Protein AF-A0A514TTX6-F1 (afdb_monomer_lite)

Foldseek 3Di:
DVVVVVVVVVVVVVVPPPPDPPVPQQVVLCVVLVHPPVLVPLPPDPPDPSVVSSVQSSCVVQPQADPNAGDLVSVLVVCVVVDDDDSVVVSVVSVVVRVVRVPDDD

Secondary structure (DSSP, 8-state):
-HHHHHHHHHHHHGGGGG--TTHHHHHHHHHHHT--GGGG-TTS-TT-HHHHHHHHHHHHHTTSEETTEE-HHHHHHHHTTT--S-HHHHHHHHHHHHHHHHHS--

pLDDT: mean 77.88, std 16.78, range [45.0, 96.56]

Structu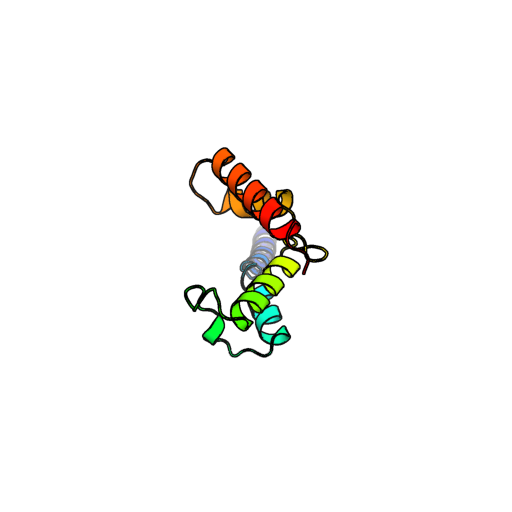re (mmCIF, N/CA/C/O backbone):
data_AF-A0A514TTX6-F1
#
_entry.id   AF-A0A514TTX6-F1
#
loop_
_atom_site.group_PDB
_atom_site.id
_atom_site.type_symbol
_atom_site.label_atom_id
_atom_site.label_alt_id
_atom_site.label_comp_id
_atom_site.label_asym_id
_atom_site.label_entity_id
_atom_site.label_seq_id
_atom_site.pdbx_PDB_ins_code
_atom_site.Cartn_x
_atom_site.Cartn_y
_atom_site.Cartn_z
_atom_site.occupancy
_atom_site.B_iso_or_equiv
_atom_site.auth_seq_id
_atom_site.auth_comp_id
_atom_site.auth_asym_id
_atom_site.auth_atom_id
_atom_site.pdbx_PDB_model_num
ATOM 1 N N . MET A 1 1 ? 27.658 32.366 28.674 1.00 49.88 1 MET A N 1
ATOM 2 C CA . MET A 1 1 ? 26.313 32.370 28.047 1.00 49.88 1 MET A CA 1
ATOM 3 C C . MET A 1 1 ? 26.338 32.536 26.522 1.00 49.88 1 MET A C 1
ATOM 5 O O . MET A 1 1 ? 25.547 31.878 25.870 1.00 49.88 1 MET A O 1
ATOM 9 N N . LYS A 1 2 ? 27.258 33.316 25.924 1.00 47.16 2 LYS A N 1
ATOM 10 C CA . LYS A 1 2 ? 27.349 33.487 24.452 1.00 47.16 2 LYS A CA 1
ATOM 11 C C . LYS A 1 2 ? 27.734 32.216 23.664 1.00 47.16 2 LYS A C 1
ATOM 13 O O . LYS A 1 2 ? 27.241 32.020 22.564 1.00 47.16 2 LYS A O 1
ATOM 18 N N . PHE A 1 3 ? 28.542 31.323 24.244 1.00 52.91 3 PHE A N 1
ATOM 19 C CA . PHE A 1 3 ? 28.968 30.076 23.586 1.00 52.91 3 PHE A CA 1
ATOM 20 C C . PHE A 1 3 ? 27.873 28.999 23.493 1.00 52.91 3 PHE A C 1
ATOM 22 O O . PHE A 1 3 ? 27.879 28.217 22.552 1.00 52.91 3 PHE A O 1
ATOM 29 N N . PHE A 1 4 ? 26.899 28.995 24.410 1.00 54.66 4 PHE A N 1
ATOM 30 C CA . PHE A 1 4 ? 25.786 28.032 24.392 1.00 54.66 4 PHE A CA 1
ATOM 31 C C . PHE A 1 4 ? 24.752 28.325 23.295 1.00 54.66 4 PHE A C 1
ATOM 33 O O . PHE A 1 4 ? 24.071 27.419 22.830 1.00 54.66 4 PHE A O 1
ATOM 40 N N . VAL A 1 5 ? 24.644 29.583 22.857 1.00 59.50 5 VAL A N 1
ATOM 41 C CA . VAL A 1 5 ? 23.722 29.980 21.780 1.00 59.50 5 VAL A CA 1
ATOM 42 C C . VAL A 1 5 ? 24.235 29.498 20.418 1.00 59.50 5 VAL A C 1
ATOM 44 O O . VAL A 1 5 ? 23.446 29.085 19.575 1.00 59.50 5 VAL A O 1
ATOM 47 N N . LEU A 1 6 ? 25.559 29.483 20.230 1.00 54.28 6 LEU A N 1
ATOM 48 C CA . LEU A 1 6 ? 26.199 29.056 18.982 1.00 54.28 6 LEU A CA 1
ATOM 49 C C . LEU A 1 6 ? 26.183 27.534 18.793 1.00 54.28 6 LEU A C 1
ATOM 51 O O . LEU A 1 6 ? 26.066 27.061 17.667 1.00 54.28 6 LEU A O 1
ATOM 55 N N . THR A 1 7 ? 26.262 26.749 19.871 1.00 57.59 7 THR A N 1
ATOM 56 C CA . THR A 1 7 ? 26.176 25.283 19.768 1.00 57.59 7 THR A CA 1
ATOM 57 C C . THR A 1 7 ? 24.747 24.809 19.501 1.00 57.59 7 THR A C 1
ATOM 59 O O . THR A 1 7 ? 24.554 23.862 18.740 1.00 57.59 7 THR A O 1
ATOM 62 N N . LEU A 1 8 ? 23.734 25.504 20.037 1.00 54.88 8 LEU A N 1
ATOM 63 C CA . LEU A 1 8 ? 22.329 25.203 19.748 1.00 54.88 8 LEU A CA 1
ATOM 64 C C . LEU A 1 8 ? 21.967 25.475 18.279 1.00 54.88 8 LEU A C 1
ATOM 66 O O . LEU A 1 8 ? 21.215 24.705 17.687 1.00 54.88 8 LEU A O 1
ATOM 70 N N . SER A 1 9 ? 22.516 26.531 17.665 1.00 56.59 9 SER A N 1
ATOM 71 C CA . SER A 1 9 ? 22.204 26.875 16.269 1.00 56.59 9 SER A CA 1
ATOM 72 C C . SER A 1 9 ? 22.759 25.878 15.248 1.00 56.59 9 SER A C 1
ATOM 74 O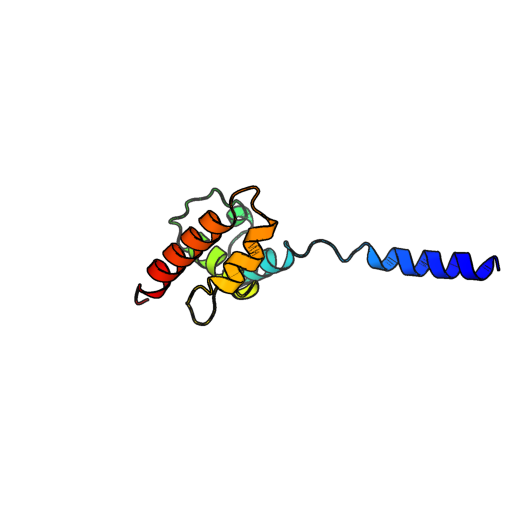 O . SER A 1 9 ? 22.171 25.712 14.184 1.00 56.59 9 SER A O 1
ATOM 76 N N . VAL A 1 10 ? 23.861 25.189 15.567 1.00 57.62 10 VAL A N 1
ATOM 77 C CA . VAL A 1 10 ? 24.470 24.190 14.668 1.00 57.62 10 VAL A CA 1
ATOM 78 C C . VAL A 1 10 ? 23.663 22.887 14.658 1.00 57.62 10 VAL A C 1
ATOM 80 O O . VAL A 1 10 ? 23.447 22.314 13.595 1.00 57.62 10 VAL A O 1
ATOM 83 N N . LEU A 1 11 ? 23.115 22.468 15.804 1.00 53.88 11 LEU A N 1
ATOM 84 C CA . LEU A 1 11 ? 22.266 21.269 15.894 1.00 53.88 11 LEU A CA 1
ATOM 85 C C . LEU A 1 11 ? 20.903 21.436 15.202 1.00 53.88 11 LEU A C 1
ATOM 87 O O . LEU A 1 11 ? 20.315 20.459 14.743 1.00 53.88 11 LEU A O 1
ATOM 91 N N . PHE A 1 12 ? 20.399 22.667 15.088 1.00 55.72 12 PHE A N 1
ATOM 92 C CA . PHE A 1 12 ? 19.159 22.942 14.355 1.00 55.72 12 PHE A CA 1
ATOM 93 C C . PHE A 1 12 ? 19.320 22.847 12.831 1.00 55.72 12 PHE A C 1
ATOM 95 O O . PHE A 1 12 ? 18.333 22.614 12.134 1.00 55.72 12 PHE A O 1
ATOM 102 N N . PHE A 1 13 ? 20.540 22.987 12.303 1.00 49.31 13 PHE A N 1
ATOM 103 C CA . PHE A 1 13 ? 20.782 22.975 10.857 1.00 49.31 13 PHE A CA 1
ATOM 104 C C . PHE A 1 13 ? 20.739 21.563 10.249 1.00 49.31 13 PHE A C 1
ATOM 106 O O . PHE A 1 13 ? 20.347 21.407 9.094 1.00 49.31 13 PHE A O 1
ATOM 113 N N . GLU A 1 14 ? 21.052 20.519 11.024 1.00 49.75 14 GLU A N 1
ATOM 114 C CA . GLU A 1 14 ? 21.013 19.130 10.538 1.00 49.75 14 GLU A CA 1
ATOM 115 C C . GLU A 1 14 ? 19.591 18.543 10.459 1.00 49.75 14 GLU A C 1
ATOM 117 O O . GLU A 1 14 ? 19.350 17.599 9.708 1.00 49.75 14 GLU A O 1
ATOM 122 N N . MET A 1 15 ? 18.608 19.121 11.161 1.00 52.53 15 MET A N 1
ATOM 123 C CA . MET A 1 15 ? 17.223 18.623 11.150 1.00 52.53 15 MET A CA 1
ATOM 124 C C . MET A 1 15 ? 16.406 19.034 9.913 1.00 52.53 15 MET A C 1
ATOM 126 O O . MET A 1 15 ? 15.322 18.493 9.692 1.00 52.53 15 MET A O 1
ATOM 130 N N . ILE A 1 16 ? 16.900 19.956 9.080 1.00 55.62 16 ILE A N 1
ATOM 131 C CA . ILE A 1 16 ? 16.112 20.517 7.966 1.00 55.62 16 ILE A CA 1
ATOM 132 C C . ILE A 1 16 ? 16.097 19.585 6.736 1.00 55.62 16 ILE A C 1
ATOM 134 O O . ILE A 1 16 ? 15.163 19.633 5.938 1.00 55.62 16 ILE A O 1
ATOM 138 N N . PHE A 1 17 ? 17.064 18.670 6.588 1.00 45.00 17 PHE A N 1
ATOM 139 C CA . PHE A 1 17 ? 17.210 17.872 5.358 1.00 45.00 17 PHE A CA 1
ATOM 140 C C . PHE A 1 17 ? 16.430 16.539 5.323 1.00 45.00 17 PHE A C 1
ATOM 142 O O . PHE A 1 17 ? 16.520 15.801 4.344 1.00 45.00 17 PHE A O 1
ATOM 149 N N . ALA A 1 18 ? 15.636 16.212 6.349 1.00 46.50 18 ALA A N 1
ATOM 150 C CA . ALA A 1 18 ? 14.923 14.927 6.434 1.00 46.50 18 ALA A CA 1
ATOM 151 C C . ALA A 1 18 ? 13.484 14.934 5.865 1.00 46.50 18 ALA A C 1
ATOM 153 O O . ALA A 1 18 ? 12.782 13.924 5.946 1.00 46.50 18 ALA A O 1
ATOM 154 N N . ALA A 1 19 ? 13.010 16.040 5.283 1.00 48.78 19 ALA A N 1
ATOM 155 C CA . ALA A 1 19 ? 11.600 16.205 4.926 1.00 48.78 19 ALA A CA 1
ATOM 156 C C . ALA A 1 19 ? 11.322 16.102 3.411 1.00 48.78 19 ALA A C 1
ATOM 158 O O . ALA A 1 19 ? 11.042 17.090 2.742 1.00 48.78 19 ALA A O 1
ATOM 159 N N . SER A 1 20 ? 11.322 14.882 2.869 1.00 46.25 20 SER A N 1
ATOM 160 C CA . SER A 1 20 ? 10.396 14.517 1.778 1.00 46.25 20 SER A CA 1
ATOM 161 C C . SER A 1 20 ? 10.099 13.005 1.800 1.00 46.25 20 SER A C 1
ATOM 163 O O . SER A 1 20 ? 10.676 12.231 1.040 1.00 46.25 20 SER A O 1
ATOM 165 N N . PRO A 1 21 ? 9.205 12.539 2.693 1.00 50.81 21 PRO A N 1
ATOM 166 C CA . PRO A 1 21 ? 8.923 11.110 2.867 1.00 50.81 21 PRO A CA 1
ATOM 167 C C . PRO A 1 21 ? 8.243 10.433 1.658 1.00 50.81 21 PRO A C 1
ATOM 169 O O . PRO A 1 21 ? 8.209 9.206 1.598 1.00 50.81 21 PRO A O 1
ATOM 172 N N . ASP A 1 22 ? 7.728 11.186 0.680 1.00 55.16 22 ASP A N 1
ATOM 173 C CA . ASP A 1 22 ? 6.955 10.620 -0.438 1.00 55.16 22 ASP A CA 1
ATOM 174 C C . ASP A 1 22 ? 7.808 10.160 -1.646 1.00 55.16 22 ASP A C 1
ATOM 176 O O . ASP A 1 22 ? 7.346 9.339 -2.440 1.00 55.16 22 ASP A O 1
ATOM 180 N N . THR A 1 23 ? 9.056 10.619 -1.810 1.00 63.31 23 THR A N 1
ATOM 181 C CA . THR A 1 23 ? 9.857 10.321 -3.023 1.00 63.31 23 THR A CA 1
ATOM 182 C C . THR A 1 23 ? 10.602 8.986 -2.962 1.00 63.31 23 THR A C 1
ATOM 184 O O . THR A 1 23 ? 10.799 8.340 -3.992 1.00 63.31 23 THR A O 1
ATOM 187 N N . LYS A 1 24 ? 10.959 8.510 -1.762 1.00 78.75 24 LYS A N 1
ATOM 188 C CA . LYS A 1 24 ? 11.775 7.295 -1.589 1.00 78.75 24 LYS A CA 1
ATOM 189 C C . LYS A 1 24 ? 11.096 6.035 -2.140 1.00 78.75 24 LYS A C 1
ATOM 191 O O . LYS A 1 24 ? 11.719 5.256 -2.858 1.00 78.75 24 LYS A O 1
ATOM 196 N N . PHE A 1 25 ? 9.808 5.842 -1.854 1.00 85.62 25 PHE A N 1
ATOM 197 C CA . PHE A 1 25 ? 9.076 4.661 -2.331 1.00 85.62 25 PHE A CA 1
ATOM 198 C C . PHE A 1 25 ? 8.859 4.667 -3.845 1.00 85.62 25 PHE A C 1
ATOM 200 O O . PHE A 1 25 ? 8.835 3.602 -4.458 1.00 85.62 25 PHE A O 1
ATOM 207 N N . ILE A 1 26 ? 8.730 5.852 -4.447 1.00 84.00 26 ILE A N 1
ATOM 208 C CA . ILE A 1 26 ? 8.582 6.012 -5.896 1.00 84.00 26 ILE A CA 1
ATOM 209 C C . ILE A 1 26 ? 9.825 5.472 -6.602 1.00 84.00 26 ILE A C 1
ATOM 211 O O . ILE A 1 26 ? 9.704 4.625 -7.486 1.00 84.00 26 ILE A O 1
ATOM 215 N N . ASP A 1 27 ? 11.012 5.902 -6.181 1.00 84.62 27 ASP A N 1
ATOM 216 C CA . ASP A 1 27 ? 12.264 5.494 -6.822 1.00 84.62 27 ASP A CA 1
ATOM 217 C C . ASP A 1 27 ? 12.572 4.010 -6.620 1.00 84.62 27 ASP A C 1
ATOM 219 O O . ASP A 1 27 ? 13.024 3.336 -7.547 1.00 84.62 27 ASP A O 1
ATOM 223 N N . GLU A 1 28 ? 12.281 3.471 -5.435 1.00 88.00 28 GLU A N 1
ATOM 224 C CA . GLU A 1 28 ? 12.412 2.035 -5.182 1.00 88.00 28 GLU A CA 1
ATOM 225 C C . GLU A 1 28 ? 11.475 1.210 -6.081 1.00 88.00 28 GLU A C 1
ATOM 227 O O . GLU A 1 28 ? 11.896 0.199 -6.642 1.00 88.00 28 GLU A O 1
ATOM 232 N N . CYS A 1 29 ? 10.229 1.651 -6.267 1.00 88.12 29 CYS A N 1
ATOM 233 C CA . CYS A 1 29 ? 9.259 0.946 -7.104 1.00 88.12 29 CYS A CA 1
ATOM 234 C C . CYS A 1 29 ? 9.538 1.058 -8.606 1.00 88.12 29 CYS A C 1
ATOM 236 O O . CYS A 1 29 ? 9.271 0.110 -9.344 1.00 88.12 29 CYS A O 1
ATOM 238 N N . LEU A 1 30 ? 10.089 2.180 -9.076 1.00 85.06 30 LEU A N 1
ATOM 239 C CA . LEU A 1 30 ? 10.527 2.312 -10.471 1.00 85.06 30 LEU A CA 1
ATOM 240 C C . LEU A 1 30 ? 11.678 1.347 -10.783 1.00 85.06 30 LEU A C 1
ATOM 242 O O . LEU A 1 30 ? 11.669 0.699 -11.831 1.00 85.06 30 LEU A O 1
ATOM 246 N N . LYS A 1 31 ? 12.624 1.196 -9.843 1.00 85.25 31 LYS A N 1
ATOM 247 C CA . LYS A 1 31 ? 13.729 0.231 -9.953 1.00 85.25 31 LYS A CA 1
ATOM 248 C C . LYS A 1 31 ? 13.235 -1.216 -9.969 1.00 85.25 31 LYS A C 1
ATOM 250 O O . LYS A 1 31 ? 13.688 -1.987 -10.807 1.00 85.25 31 LYS A O 1
ATOM 255 N N . GLU A 1 32 ? 12.301 -1.580 -9.086 1.00 83.19 32 GLU A N 1
ATOM 256 C CA . GLU A 1 32 ? 11.783 -2.957 -8.980 1.00 83.19 32 GLU A CA 1
ATOM 257 C C . GLU A 1 32 ? 11.095 -3.432 -10.269 1.00 83.19 32 GLU A C 1
ATOM 259 O O . GLU A 1 32 ? 11.207 -4.596 -10.644 1.00 83.19 32 GLU A O 1
ATOM 264 N N . ILE A 1 33 ? 10.400 -2.534 -10.969 1.00 77.50 33 ILE A N 1
ATOM 265 C CA . ILE A 1 33 ? 9.572 -2.897 -12.129 1.00 77.50 33 ILE A CA 1
ATOM 266 C C . ILE A 1 33 ? 10.319 -2.644 -13.452 1.00 77.50 33 ILE A C 1
ATOM 268 O O . ILE A 1 33 ? 9.814 -2.972 -14.524 1.00 77.50 33 ILE A O 1
ATOM 272 N N . ASN A 1 34 ? 11.548 -2.115 -13.384 1.00 76.88 34 ASN A N 1
ATOM 273 C CA . ASN A 1 34 ? 12.407 -1.816 -14.532 1.00 76.88 34 ASN A CA 1
ATOM 274 C C . ASN A 1 34 ? 11.693 -0.940 -15.579 1.00 76.88 34 ASN A C 1
ATOM 276 O O . ASN A 1 34 ? 11.621 -1.253 -16.769 1.00 76.88 34 ASN A O 1
ATOM 280 N N . ILE A 1 35 ? 11.080 0.141 -15.094 1.00 67.81 35 ILE A N 1
ATOM 281 C CA . ILE A 1 35 ? 10.312 1.076 -15.912 1.00 67.81 35 ILE A CA 1
ATOM 282 C C . ILE A 1 35 ? 11.044 2.424 -15.952 1.00 67.81 35 ILE A C 1
ATOM 284 O O . ILE A 1 35 ? 11.502 2.887 -14.902 1.00 67.81 35 ILE A O 1
ATOM 288 N N . PRO A 1 36 ? 11.130 3.079 -17.126 1.00 65.88 36 PRO A N 1
ATOM 289 C CA . PRO A 1 36 ? 11.598 4.454 -17.205 1.00 65.88 36 PRO A CA 1
ATOM 290 C C . PRO A 1 36 ? 10.756 5.409 -16.335 1.00 65.88 36 PRO A C 1
ATOM 292 O O . PRO A 1 36 ? 9.627 5.142 -15.922 1.00 65.88 36 PRO A O 1
ATOM 295 N N . SER A 1 37 ? 11.341 6.549 -15.981 1.00 64.75 37 SER A N 1
ATOM 296 C CA . SER A 1 37 ? 10.731 7.533 -15.077 1.00 64.75 37 SER A CA 1
ATOM 297 C C . SER A 1 37 ? 9.490 8.235 -15.656 1.00 64.75 37 SER A C 1
ATOM 299 O O . SER A 1 37 ? 8.823 8.976 -14.936 1.00 64.75 37 SER A O 1
ATOM 301 N N . ASP A 1 38 ? 9.146 7.982 -16.919 1.00 61.72 38 ASP A N 1
ATOM 302 C CA . ASP A 1 38 ? 7.966 8.487 -17.632 1.00 61.72 38 ASP A CA 1
ATOM 303 C C . ASP A 1 38 ? 6.636 7.977 -17.041 1.00 61.72 38 ASP A C 1
ATOM 305 O O . ASP A 1 38 ? 5.598 8.633 -17.149 1.00 61.72 38 ASP A O 1
ATOM 309 N N . VAL A 1 39 ? 6.671 6.866 -16.304 1.00 59.91 39 VAL A N 1
ATOM 310 C CA . VAL A 1 39 ? 5.520 6.291 -15.581 1.00 59.91 39 VAL A CA 1
ATOM 311 C C . VAL A 1 39 ? 5.181 7.049 -14.291 1.00 59.91 39 VAL A C 1
ATOM 313 O O . VAL A 1 39 ? 4.108 6.835 -13.722 1.00 59.91 39 VAL A O 1
ATOM 316 N N . ARG A 1 40 ? 6.015 8.018 -13.875 1.00 62.78 40 ARG A N 1
ATOM 317 C CA . ARG A 1 40 ? 5.744 8.913 -12.730 1.00 62.78 40 ARG A CA 1
ATOM 318 C C . ARG A 1 40 ? 4.475 9.750 -12.888 1.00 62.78 40 ARG A C 1
ATOM 320 O O . ARG A 1 40 ? 3.999 10.285 -11.891 1.00 62.78 40 ARG A O 1
ATOM 327 N N . ASN A 1 41 ? 3.928 9.881 -14.096 1.00 63.62 41 ASN A N 1
ATOM 328 C CA . ASN A 1 41 ? 2.727 10.671 -14.323 1.00 63.62 41 ASN A CA 1
ATOM 329 C C . ASN A 1 41 ? 1.453 9.853 -13.978 1.00 63.62 41 ASN A C 1
ATOM 331 O O . ASN A 1 41 ? 1.101 8.923 -14.708 1.00 63.62 41 ASN A O 1
ATOM 335 N N . PRO A 1 42 ? 0.728 10.170 -12.882 1.00 54.47 42 PRO A N 1
ATOM 336 C CA . PRO A 1 42 ? -0.391 9.359 -12.379 1.00 54.47 42 PRO A CA 1
ATOM 337 C C . PRO A 1 42 ? -1.635 9.364 -13.286 1.00 54.47 42 PRO A C 1
ATOM 339 O O . PRO A 1 42 ? -2.570 8.597 -13.039 1.00 54.47 42 PRO A O 1
ATOM 342 N N . VAL A 1 43 ? -1.642 10.215 -14.319 1.00 52.69 43 VAL A N 1
ATOM 343 C CA . VAL A 1 43 ? -2.722 10.385 -15.309 1.00 52.69 43 VAL A CA 1
ATOM 344 C C . VAL A 1 43 ? -2.640 9.345 -16.440 1.00 52.69 43 VAL A C 1
ATOM 346 O O . VAL A 1 43 ? -3.576 9.185 -17.221 1.00 52.69 43 VAL A O 1
ATOM 349 N N . VAL A 1 44 ? -1.543 8.592 -16.528 1.00 57.00 44 VAL A N 1
ATOM 350 C CA . VAL A 1 44 ? -1.313 7.635 -17.613 1.00 57.00 44 VAL A CA 1
ATOM 351 C C . VAL A 1 44 ? -2.142 6.369 -17.385 1.00 57.00 44 VAL A C 1
ATOM 353 O O . VAL A 1 44 ? -2.014 5.708 -16.356 1.00 57.00 44 VAL A O 1
ATOM 356 N N . ASN A 1 45 ? -3.017 6.078 -18.354 1.00 69.19 45 ASN A N 1
ATOM 357 C CA . ASN A 1 45 ? -3.786 4.846 -18.562 1.00 69.19 45 ASN A CA 1
ATOM 358 C C . ASN A 1 45 ? -3.847 3.896 -17.347 1.00 69.19 45 ASN A C 1
ATOM 360 O O . ASN A 1 45 ? -3.023 2.996 -17.190 1.00 69.19 45 ASN A O 1
ATOM 364 N N . VAL A 1 46 ? -4.883 4.039 -16.515 1.00 71.31 46 VAL A N 1
ATOM 365 C CA . VAL A 1 46 ? -5.104 3.193 -15.323 1.00 71.31 46 VAL A CA 1
ATOM 366 C C . VAL A 1 46 ? -5.227 1.695 -15.629 1.00 71.31 46 VAL A C 1
ATOM 368 O O . VAL A 1 46 ? -5.154 0.872 -14.712 1.00 71.31 46 VAL A O 1
ATOM 371 N N . ASN A 1 47 ? -5.421 1.329 -16.899 1.00 79.31 47 ASN A N 1
ATOM 372 C CA . ASN A 1 47 ? -5.505 -0.056 -17.331 1.00 79.31 47 ASN A CA 1
ATOM 373 C C . ASN A 1 47 ? -4.151 -0.671 -17.694 1.00 79.31 47 ASN A C 1
ATOM 375 O O . ASN A 1 47 ? 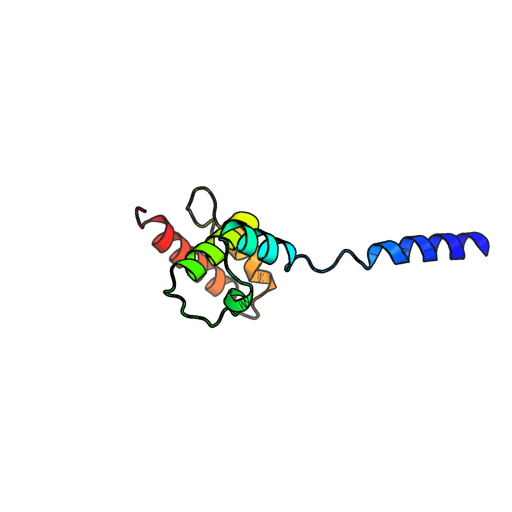-4.086 -1.903 -17.754 1.00 79.31 47 ASN A O 1
ATOM 379 N N . ASP A 1 48 ? -3.099 0.136 -17.850 1.00 82.31 48 ASP A N 1
ATOM 380 C CA . ASP A 1 48 ? -1.751 -0.330 -18.158 1.00 82.31 48 ASP A CA 1
ATOM 381 C C . ASP A 1 48 ? -1.237 -1.289 -17.054 1.00 82.31 48 ASP A C 1
ATOM 383 O O . ASP A 1 48 ? -1.241 -0.938 -15.864 1.00 82.31 48 ASP A O 1
ATOM 387 N N . PRO A 1 49 ? -0.810 -2.518 -17.407 1.00 84.38 49 PRO A N 1
ATOM 388 C CA . PRO A 1 49 ? -0.255 -3.479 -16.455 1.00 84.38 49 PRO A CA 1
ATOM 389 C C . PRO A 1 49 ? 0.938 -2.942 -15.653 1.00 84.38 49 PRO A C 1
ATOM 391 O O . PRO A 1 49 ? 1.020 -3.190 -14.449 1.00 84.38 49 PRO A O 1
ATOM 394 N N . LYS A 1 50 ? 1.830 -2.165 -16.276 1.00 82.19 50 LYS A N 1
ATOM 395 C CA . LYS A 1 50 ? 2.990 -1.541 -15.628 1.00 82.19 50 LYS A CA 1
ATOM 396 C C . LYS A 1 50 ? 2.555 -0.525 -14.578 1.00 82.19 50 LYS A C 1
ATOM 398 O O . LYS A 1 50 ? 3.054 -0.560 -13.455 1.00 82.19 50 LYS A O 1
ATOM 403 N N . GLN A 1 51 ? 1.558 0.305 -14.892 1.00 82.69 51 GLN A N 1
ATOM 404 C CA . GLN A 1 51 ? 0.974 1.255 -13.935 1.00 82.69 51 GLN A CA 1
ATOM 405 C C . GLN A 1 51 ? 0.292 0.545 -12.758 1.00 82.69 51 GLN A C 1
ATOM 407 O O . GLN A 1 51 ? 0.417 0.968 -11.605 1.00 82.69 51 GLN A O 1
ATOM 412 N N . LYS A 1 52 ? -0.401 -0.571 -13.015 1.00 85.50 52 LYS A N 1
ATOM 413 C CA . LYS A 1 52 ? -1.000 -1.405 -11.959 1.00 85.50 52 LYS A CA 1
ATOM 414 C C . LYS A 1 52 ? 0.063 -2.013 -11.044 1.00 85.50 52 LYS A C 1
ATOM 416 O O . LYS A 1 52 ? -0.099 -1.963 -9.823 1.00 85.50 52 LYS A O 1
ATOM 421 N N . CYS A 1 53 ? 1.149 -2.542 -11.608 1.00 87.56 53 CYS A N 1
ATOM 422 C CA . CYS A 1 53 ? 2.279 -3.067 -10.840 1.00 87.56 53 CYS A CA 1
ATOM 423 C C . CYS A 1 53 ? 2.956 -1.967 -10.018 1.00 87.56 53 CYS A C 1
ATOM 425 O O . CYS A 1 53 ? 3.226 -2.170 -8.835 1.00 87.56 53 CYS A O 1
ATOM 427 N N . PHE A 1 54 ? 3.150 -0.785 -10.603 1.00 87.25 54 PHE A N 1
ATOM 428 C CA . PHE A 1 54 ? 3.754 0.360 -9.927 1.00 87.25 54 PHE A CA 1
ATOM 429 C C . PHE A 1 54 ? 2.929 0.824 -8.727 1.00 87.25 54 PHE A C 1
ATOM 431 O O . PHE A 1 54 ? 3.445 0.897 -7.609 1.00 87.25 54 PHE A O 1
ATOM 438 N N . LYS A 1 55 ? 1.617 1.011 -8.907 1.00 86.31 55 LYS A N 1
ATOM 439 C CA . LYS A 1 55 ? 0.702 1.333 -7.799 1.00 86.31 55 LYS A CA 1
ATOM 440 C C . LYS A 1 55 ? 0.690 0.238 -6.734 1.00 86.31 55 LYS A C 1
ATOM 442 O O . LYS A 1 55 ? 0.709 0.552 -5.548 1.00 86.31 55 LYS A O 1
ATOM 447 N N . ALA A 1 56 ? 0.702 -1.034 -7.132 1.00 90.19 56 ALA A N 1
ATOM 448 C CA . ALA A 1 56 ? 0.765 -2.144 -6.185 1.00 90.19 56 ALA A CA 1
ATOM 449 C C . ALA A 1 56 ? 2.078 -2.154 -5.382 1.00 90.19 56 ALA A C 1
ATOM 451 O O . ALA A 1 56 ? 2.040 -2.428 -4.184 1.00 90.19 56 ALA A O 1
ATOM 452 N N . CYS A 1 57 ? 3.216 -1.832 -6.004 1.00 91.50 57 CYS A N 1
ATOM 453 C CA . CYS A 1 57 ? 4.492 -1.695 -5.302 1.00 91.50 57 CYS A CA 1
ATOM 454 C C . CYS A 1 57 ? 4.433 -0.576 -4.256 1.00 91.50 57 CYS A C 1
ATOM 456 O O . CYS A 1 57 ? 4.749 -0.816 -3.088 1.00 91.50 57 CYS A O 1
ATOM 458 N N . ILE A 1 58 ? 3.933 0.607 -4.634 1.00 89.94 58 ILE A N 1
ATOM 459 C CA . ILE A 1 58 ? 3.769 1.724 -3.694 1.00 89.94 58 ILE A CA 1
ATOM 460 C C . ILE A 1 58 ? 2.873 1.296 -2.532 1.00 89.94 58 ILE A C 1
ATOM 462 O O . ILE A 1 58 ? 3.267 1.442 -1.379 1.00 89.94 58 ILE A O 1
ATOM 466 N N . MET A 1 59 ? 1.708 0.703 -2.823 1.00 92.06 59 MET A N 1
ATOM 467 C CA . MET A 1 59 ? 0.757 0.237 -1.807 1.00 92.06 59 MET A CA 1
ATOM 468 C C . MET A 1 59 ? 1.368 -0.791 -0.842 1.00 92.06 59 MET A C 1
ATOM 470 O O . MET A 1 59 ? 1.060 -0.766 0.350 1.00 92.06 59 MET A O 1
ATOM 474 N N . LYS A 1 60 ? 2.253 -1.679 -1.318 1.00 93.38 60 LYS A N 1
ATOM 475 C CA . LYS A 1 60 ? 2.991 -2.606 -0.442 1.00 93.38 60 LYS A CA 1
ATOM 476 C C . LYS A 1 60 ? 3.939 -1.855 0.490 1.00 93.38 60 LYS A C 1
ATOM 478 O O . LYS A 1 60 ? 3.931 -2.116 1.689 1.00 93.38 60 LYS A O 1
ATOM 483 N N . LYS A 1 61 ? 4.730 -0.918 -0.041 1.00 91.50 61 LYS A N 1
ATOM 484 C CA . LYS A 1 61 ? 5.737 -0.178 0.740 1.00 91.50 61 LYS A CA 1
ATOM 485 C C . LYS A 1 61 ? 5.121 0.740 1.794 1.00 91.50 61 LYS A C 1
ATOM 487 O O . LYS A 1 61 ? 5.631 0.800 2.906 1.00 91.50 61 LYS A O 1
ATOM 492 N N . ILE A 1 62 ? 3.991 1.380 1.489 1.00 90.00 62 ILE A N 1
ATOM 493 C CA . ILE A 1 62 ? 3.237 2.186 2.468 1.00 90.00 62 ILE A CA 1
ATOM 494 C C . ILE A 1 62 ? 2.382 1.331 3.422 1.00 90.00 62 ILE A C 1
ATOM 496 O O . ILE A 1 62 ? 1.715 1.866 4.302 1.00 90.00 62 ILE A O 1
ATOM 500 N N . GLY A 1 63 ? 2.355 0.007 3.234 1.00 91.19 63 GLY A N 1
ATOM 501 C CA . GLY A 1 63 ? 1.652 -0.930 4.109 1.00 91.19 63 GLY A CA 1
ATOM 502 C C . GLY A 1 63 ? 0.138 -1.027 3.899 1.00 91.19 63 GLY A C 1
ATOM 503 O O . GLY A 1 63 ? -0.529 -1.708 4.677 1.00 91.19 63 GLY A O 1
ATOM 504 N N . THR A 1 64 ? -0.428 -0.404 2.862 1.00 94.12 64 THR A N 1
ATOM 505 C CA . THR A 1 64 ? -1.866 -0.515 2.549 1.00 94.12 64 THR A CA 1
ATOM 506 C C . THR A 1 64 ? -2.217 -1.796 1.801 1.00 94.12 64 THR A C 1
ATOM 508 O O . THR A 1 64 ? -3.379 -2.194 1.804 1.00 94.12 64 THR A O 1
ATOM 511 N N . LEU A 1 65 ? -1.236 -2.472 1.192 1.00 94.31 65 LEU A N 1
ATOM 512 C CA . LEU A 1 65 ? -1.387 -3.774 0.539 1.00 94.31 65 LEU A CA 1
ATOM 513 C C . LEU A 1 65 ? -0.501 -4.820 1.231 1.00 94.31 65 LEU A C 1
ATOM 515 O O . LEU A 1 65 ? 0.712 -4.844 1.032 1.00 94.31 65 LEU A O 1
ATOM 519 N N . LYS A 1 66 ? -1.109 -5.725 2.004 1.00 92.31 66 LYS A N 1
ATOM 520 C CA . LYS A 1 66 ? -0.433 -6.807 2.743 1.00 92.31 66 LYS A CA 1
ATOM 521 C C . LYS A 1 66 ? -0.945 -8.158 2.255 1.00 92.31 66 LYS A C 1
ATOM 523 O O . LYS A 1 66 ? -2.150 -8.362 2.154 1.00 92.31 66 LYS A O 1
ATOM 528 N N . ASN A 1 67 ? -0.046 -9.087 1.929 1.00 89.62 67 ASN A N 1
ATOM 529 C CA . ASN A 1 67 ? -0.407 -10.429 1.437 1.00 89.62 67 ASN A CA 1
ATOM 530 C C . ASN A 1 67 ? -1.396 -10.401 0.255 1.00 89.62 67 ASN A C 1
ATOM 532 O O . ASN A 1 67 ? -2.336 -11.189 0.182 1.00 89.62 67 ASN A O 1
ATOM 536 N N . GLY A 1 68 ? -1.222 -9.430 -0.649 1.00 89.81 68 GLY A N 1
ATOM 537 C CA . GLY A 1 68 ? -2.102 -9.240 -1.804 1.00 89.81 68 GLY A CA 1
ATOM 538 C C . GLY A 1 68 ? -3.491 -8.679 -1.479 1.00 89.81 68 GLY A C 1
ATOM 539 O O . GLY A 1 68 ? -4.299 -8.559 -2.397 1.00 89.81 68 GLY A O 1
ATOM 540 N N . LYS A 1 69 ? -3.758 -8.305 -0.222 1.00 93.69 69 LYS A N 1
ATOM 541 C CA . LYS A 1 69 ? -5.028 -7.740 0.243 1.00 93.69 69 LYS A CA 1
ATOM 542 C C . LYS A 1 69 ? -4.868 -6.306 0.730 1.00 93.69 69 LYS A C 1
ATOM 544 O O . LYS A 1 69 ? -3.878 -5.960 1.372 1.00 93.69 69 LYS A O 1
ATOM 549 N N . ILE A 1 70 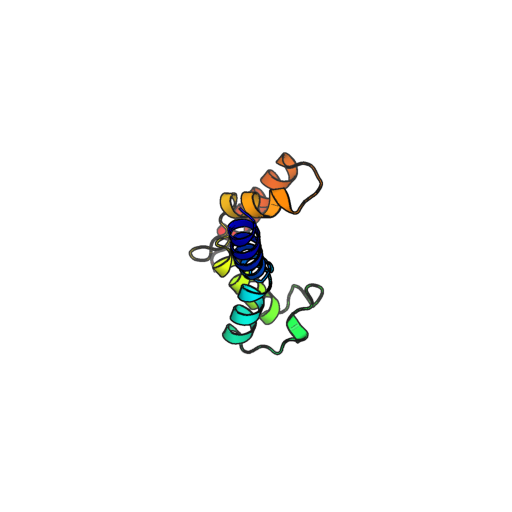? -5.858 -5.479 0.427 1.00 94.75 70 ILE A N 1
ATOM 550 C CA . ILE A 1 70 ? -5.927 -4.101 0.905 1.00 94.75 70 ILE A CA 1
ATOM 551 C C . ILE A 1 70 ? -6.311 -4.112 2.386 1.00 94.75 70 ILE A C 1
ATOM 553 O O . ILE A 1 70 ? -7.290 -4.760 2.762 1.00 94.75 70 ILE A O 1
ATOM 557 N N . ASP A 1 71 ? -5.552 -3.378 3.195 1.00 96.19 71 ASP A N 1
ATOM 558 C CA . ASP A 1 71 ? -5.834 -3.071 4.595 1.00 96.19 71 ASP A CA 1
ATOM 559 C C . ASP A 1 71 ? -6.623 -1.747 4.661 1.00 96.19 71 ASP A C 1
ATOM 561 O O . ASP A 1 71 ? -6.035 -0.666 4.508 1.00 96.19 71 ASP A O 1
ATOM 565 N N . PRO A 1 72 ? -7.958 -1.794 4.830 1.00 94.69 72 PRO A N 1
ATOM 566 C CA . PRO A 1 72 ? -8.788 -0.593 4.797 1.00 94.69 72 PRO A CA 1
ATOM 567 C C . PRO A 1 72 ? -8.499 0.355 5.963 1.00 94.69 72 PRO A C 1
ATOM 569 O O . PRO A 1 72 ? -8.592 1.569 5.791 1.00 94.69 72 PRO A O 1
ATOM 572 N N . THR A 1 73 ? -8.101 -0.173 7.123 1.00 95.25 73 THR A N 1
ATOM 573 C CA . THR A 1 73 ? -7.784 0.630 8.309 1.00 95.25 73 THR A CA 1
ATOM 574 C C . THR A 1 73 ? -6.540 1.466 8.052 1.00 95.25 73 THR A C 1
ATOM 576 O O . THR A 1 73 ? -6.585 2.690 8.167 1.00 95.25 73 THR A O 1
ATOM 579 N N . THR A 1 74 ? -5.456 0.824 7.608 1.00 94.00 74 THR A N 1
ATOM 580 C CA . THR A 1 74 ? -4.204 1.525 7.281 1.00 94.00 74 THR A CA 1
ATOM 581 C C . THR A 1 74 ? -4.411 2.520 6.133 1.00 94.00 74 THR A C 1
ATOM 583 O O . THR A 1 74 ? -3.893 3.635 6.161 1.00 94.00 74 THR A O 1
ATOM 586 N N . THR A 1 75 ? -5.223 2.153 5.137 1.00 93.69 75 THR A N 1
ATOM 587 C CA . THR A 1 75 ? -5.557 3.039 4.009 1.00 93.69 75 THR A CA 1
ATOM 588 C C . THR A 1 75 ? -6.299 4.295 4.471 1.00 93.69 75 THR A C 1
ATOM 590 O O . THR A 1 75 ? -5.953 5.398 4.047 1.00 93.69 75 THR A O 1
ATOM 593 N N . PHE A 1 76 ? -7.286 4.154 5.360 1.00 94.88 76 PHE A N 1
ATOM 594 C CA . PHE A 1 76 ? -8.027 5.289 5.910 1.00 94.88 76 PHE A CA 1
ATOM 595 C C . PHE A 1 76 ? -7.132 6.216 6.737 1.00 94.88 76 PHE A C 1
ATOM 597 O O . PHE A 1 76 ? -7.182 7.429 6.546 1.00 94.88 76 PHE A O 1
ATOM 604 N N . GLU A 1 77 ? -6.275 5.660 7.594 1.00 93.50 77 GLU A N 1
ATOM 605 C CA . GLU A 1 77 ? -5.348 6.441 8.422 1.00 93.50 77 GLU A CA 1
ATOM 606 C C . GLU A 1 77 ? -4.388 7.303 7.589 1.00 93.50 77 GLU A C 1
ATOM 608 O O . GLU A 1 77 ? -4.103 8.442 7.958 1.00 93.50 77 GLU A O 1
ATOM 613 N N . ILE A 1 78 ? -3.946 6.804 6.432 1.00 89.62 78 ILE A N 1
ATOM 614 C CA . ILE A 1 78 ? -3.095 7.563 5.505 1.00 89.62 78 ILE A CA 1
ATOM 615 C C . ILE A 1 78 ? -3.908 8.610 4.729 1.00 89.62 78 ILE A C 1
ATOM 617 O O . ILE A 1 78 ? -3.433 9.725 4.505 1.00 89.62 78 ILE A O 1
ATOM 621 N N . MET A 1 79 ? -5.124 8.270 4.293 1.00 89.44 79 MET A N 1
ATOM 622 C CA . MET A 1 79 ? -5.932 9.145 3.435 1.00 89.44 79 MET A CA 1
ATOM 623 C C . MET A 1 79 ? -6.659 10.257 4.193 1.00 89.44 79 MET A C 1
ATOM 625 O O . MET A 1 79 ? -6.865 11.324 3.617 1.00 89.44 79 MET A O 1
ATOM 629 N N . LYS A 1 80 ? -7.024 10.059 5.467 1.00 90.38 80 LYS A N 1
ATOM 630 C CA . LYS A 1 80 ? -7.806 11.041 6.241 1.00 90.38 80 LYS A CA 1
ATOM 631 C C . LYS A 1 80 ? -7.117 12.403 6.377 1.00 90.38 80 LYS A C 1
ATOM 633 O O . LYS A 1 80 ? -7.799 13.412 6.458 1.00 90.38 80 LYS A O 1
ATOM 638 N N . ASN A 1 81 ? -5.783 12.431 6.333 1.00 85.50 81 ASN A N 1
ATOM 639 C CA . ASN A 1 81 ? -4.990 13.662 6.409 1.00 85.50 81 ASN A CA 1
ATOM 640 C C . ASN A 1 81 ? -4.731 14.303 5.032 1.00 85.50 81 ASN A C 1
ATOM 642 O O . ASN A 1 81 ? -4.181 15.396 4.962 1.00 85.50 81 ASN A O 1
ATOM 646 N N . LYS A 1 82 ? -5.082 13.616 3.933 1.00 83.19 82 LYS A N 1
ATOM 647 C CA . LYS A 1 82 ? -4.846 14.062 2.546 1.00 83.19 82 LYS A CA 1
ATOM 648 C C . LYS A 1 82 ? -6.123 14.526 1.837 1.00 83.19 82 LYS A C 1
ATOM 650 O O . LYS A 1 82 ? -6.045 15.053 0.731 1.00 83.19 82 LYS A O 1
ATOM 655 N N . VAL A 1 83 ? -7.293 14.306 2.438 1.00 82.88 83 VAL A N 1
ATOM 656 C CA . VAL A 1 83 ? -8.598 14.619 1.845 1.00 82.88 83 VAL A CA 1
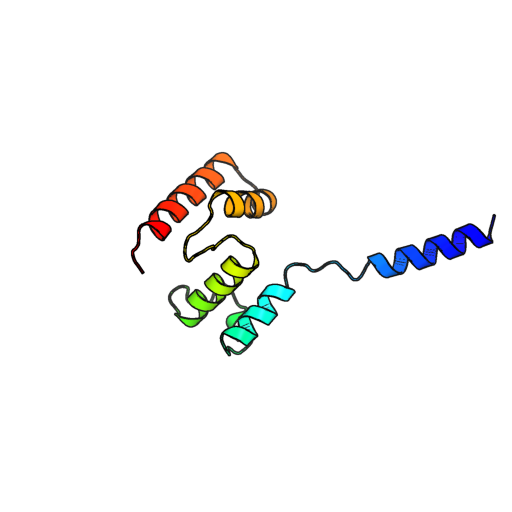ATOM 657 C C . VAL A 1 83 ? -9.286 15.699 2.670 1.00 82.88 83 VAL A C 1
ATOM 659 O O . VAL A 1 83 ? -9.586 15.491 3.841 1.00 82.88 83 VAL A O 1
ATOM 662 N N . ASN A 1 84 ? -9.615 16.819 2.030 1.00 80.81 84 ASN A N 1
ATOM 663 C CA . ASN A 1 84 ? -10.554 17.788 2.586 1.00 80.81 84 ASN A CA 1
ATOM 664 C C . ASN A 1 84 ? -11.974 17.277 2.310 1.00 80.81 84 ASN A C 1
ATOM 666 O O . ASN A 1 84 ? -12.396 17.221 1.155 1.00 80.81 84 ASN A O 1
ATOM 670 N N . GLY A 1 85 ? -12.701 16.841 3.340 1.00 82.62 85 GLY A N 1
ATOM 671 C CA . GLY A 1 85 ? -14.065 16.343 3.164 1.00 82.62 85 GLY A CA 1
ATOM 672 C C . GLY A 1 85 ? -14.572 15.463 4.302 1.00 82.62 85 GLY A C 1
ATOM 673 O O . GLY A 1 85 ? -13.988 15.388 5.380 1.00 82.62 85 GLY A O 1
ATOM 674 N N . ASN A 1 86 ? -15.694 14.786 4.051 1.00 89.19 86 ASN A N 1
ATOM 675 C CA . ASN A 1 86 ? -16.346 13.934 5.039 1.00 89.19 86 ASN A CA 1
ATOM 676 C C . ASN A 1 86 ? -15.566 12.622 5.249 1.00 89.19 86 ASN A C 1
ATOM 678 O O . ASN A 1 86 ? -15.540 11.746 4.379 1.00 89.19 86 ASN A O 1
ATOM 682 N N . LEU A 1 87 ? -14.983 12.470 6.441 1.00 92.00 87 LEU A N 1
ATOM 683 C CA . LEU A 1 87 ? -14.211 11.287 6.824 1.00 92.00 87 LEU A CA 1
ATOM 684 C C . LEU A 1 87 ? -15.050 10.002 6.898 1.00 92.00 87 LEU A C 1
ATOM 686 O O . LEU A 1 87 ? -14.534 8.930 6.589 1.00 92.00 87 LEU A O 1
ATOM 690 N N . SER A 1 88 ? -16.335 10.085 7.254 1.00 91.50 88 SER A N 1
ATOM 691 C CA . SER A 1 88 ? -17.233 8.920 7.259 1.00 91.50 88 SER A CA 1
ATOM 692 C C . SER A 1 88 ? -17.432 8.381 5.845 1.00 91.50 88 SER A C 1
ATOM 694 O O . SER A 1 88 ? -17.225 7.194 5.598 1.00 91.50 88 SER A O 1
ATOM 696 N N . SER A 1 89 ? -17.718 9.270 4.887 1.00 92.81 89 SER A N 1
ATOM 697 C CA . SER A 1 89 ? -17.869 8.891 3.476 1.00 92.81 89 SER A CA 1
ATOM 698 C C . SER A 1 89 ? -16.571 8.317 2.897 1.00 92.81 89 SER A C 1
ATOM 700 O O . SER A 1 89 ? -16.595 7.342 2.145 1.00 92.81 89 SER A O 1
ATOM 702 N N . LEU A 1 90 ? -15.417 8.881 3.275 1.00 93.88 90 LEU A N 1
ATOM 703 C CA . LEU A 1 90 ? -14.112 8.340 2.891 1.00 93.88 90 LEU A CA 1
ATOM 704 C C . LEU A 1 90 ? -13.921 6.913 3.424 1.00 93.88 90 LEU A C 1
ATOM 706 O O . LEU A 1 90 ? -13.542 6.017 2.668 1.00 93.88 90 LEU A O 1
ATOM 710 N N . LYS A 1 91 ? -14.208 6.694 4.710 1.00 94.75 91 LYS A N 1
ATOM 711 C CA . LYS A 1 91 ? -14.069 5.387 5.362 1.00 94.75 91 LYS A CA 1
ATOM 712 C C . LYS A 1 91 ? -14.966 4.331 4.715 1.00 94.75 91 LYS A C 1
ATOM 714 O O . LYS A 1 91 ? -14.504 3.223 4.448 1.00 94.75 91 LYS A O 1
ATOM 719 N N . GLU A 1 92 ? -16.216 4.675 4.420 1.00 96.06 92 GLU A N 1
ATOM 720 C CA . GLU A 1 92 ? -17.161 3.788 3.730 1.00 96.06 92 GLU A CA 1
ATOM 721 C C . GLU A 1 92 ? -16.653 3.376 2.347 1.00 96.06 92 GLU A C 1
ATOM 723 O O . GLU A 1 92 ? -16.569 2.181 2.054 1.00 96.06 92 GLU A O 1
ATOM 728 N N . LYS A 1 93 ? -16.218 4.342 1.530 1.00 95.19 93 LYS A N 1
ATOM 729 C CA . LYS A 1 93 ? -15.677 4.069 0.189 1.00 95.19 93 LYS A CA 1
ATOM 730 C C . LYS A 1 93 ? -14.427 3.195 0.236 1.00 95.19 93 LYS A C 1
ATOM 732 O O . LYS A 1 93 ? -14.279 2.289 -0.584 1.00 95.19 93 LYS A O 1
ATOM 737 N N . ILE A 1 94 ? -13.530 3.437 1.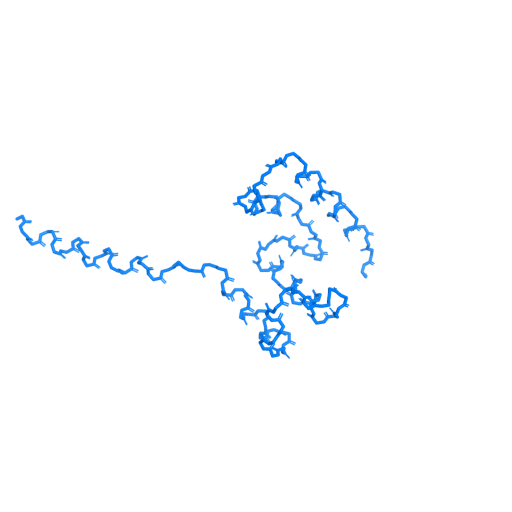193 1.00 95.38 94 ILE A N 1
ATOM 738 C CA . ILE A 1 94 ? -12.331 2.609 1.382 1.00 95.38 94 ILE A CA 1
ATOM 739 C C . ILE A 1 94 ? -12.725 1.172 1.733 1.00 95.38 94 ILE A C 1
ATOM 741 O O . ILE A 1 94 ? -12.207 0.236 1.122 1.00 95.38 94 ILE A O 1
ATOM 745 N N . ASN A 1 95 ? -13.666 0.988 2.662 1.00 96.44 95 ASN A N 1
ATOM 746 C CA . ASN A 1 95 ? -14.149 -0.336 3.053 1.00 96.44 95 ASN A CA 1
ATOM 747 C C . ASN A 1 95 ? -14.799 -1.080 1.882 1.00 96.44 95 ASN A C 1
ATOM 749 O O . ASN A 1 95 ? -14.521 -2.262 1.670 1.00 96.44 95 ASN A O 1
ATOM 753 N N . GLU A 1 96 ? -15.632 -0.399 1.096 1.00 96.56 96 GLU A N 1
ATOM 754 C CA . GLU A 1 96 ? -16.283 -0.986 -0.073 1.00 96.56 96 GLU A CA 1
ATOM 755 C C . GLU A 1 96 ? -15.257 -1.424 -1.132 1.00 96.56 96 GLU A C 1
ATOM 757 O O . GLU A 1 96 ? -15.297 -2.561 -1.616 1.00 96.56 96 GLU A O 1
ATOM 762 N N . CYS A 1 97 ? -14.296 -0.554 -1.450 1.00 94.12 97 CYS A N 1
ATOM 763 C CA . CYS A 1 97 ? -13.217 -0.848 -2.391 1.00 94.12 97 CYS A CA 1
ATOM 764 C C . CYS A 1 97 ? -12.342 -2.011 -1.913 1.00 94.12 97 CYS A C 1
ATOM 766 O O . CYS A 1 97 ? -12.057 -2.922 -2.694 1.00 94.12 97 CYS A O 1
ATOM 768 N N . ALA A 1 98 ? -11.953 -2.020 -0.635 1.00 94.88 98 ALA A N 1
ATOM 769 C CA . ALA A 1 98 ? -11.162 -3.099 -0.052 1.00 94.88 98 ALA A CA 1
ATOM 770 C C . ALA A 1 98 ? -11.925 -4.429 -0.088 1.00 94.88 98 ALA A C 1
ATOM 772 O O . ALA A 1 98 ? -11.360 -5.446 -0.487 1.00 94.88 98 ALA A O 1
ATOM 773 N N . LYS A 1 99 ? -13.225 -4.428 0.239 1.00 95.81 99 LYS A N 1
ATOM 774 C CA . LYS A 1 99 ? -14.078 -5.621 0.155 1.00 95.81 99 LYS A CA 1
ATOM 775 C C . LYS A 1 99 ? -14.117 -6.175 -1.270 1.00 95.81 99 LYS A C 1
ATOM 777 O O . LYS A 1 99 ? -13.823 -7.352 -1.465 1.00 95.81 99 LYS A O 1
ATOM 782 N N . LYS A 1 100 ? -14.400 -5.330 -2.267 1.00 95.38 100 LYS A N 1
ATOM 783 C CA . LYS A 1 100 ? -14.438 -5.728 -3.687 1.00 95.38 100 LYS A CA 1
ATOM 784 C C . LYS A 1 100 ? -13.085 -6.252 -4.180 1.00 95.38 100 LYS A C 1
ATOM 786 O O . LYS A 1 100 ? -13.034 -7.272 -4.864 1.00 95.38 100 LYS A O 1
ATOM 791 N N . ALA A 1 101 ? -11.989 -5.576 -3.834 1.00 91.81 101 ALA A N 1
ATOM 792 C CA . ALA A 1 101 ? -10.644 -5.969 -4.249 1.00 91.81 101 ALA A CA 1
ATOM 793 C C . ALA A 1 101 ? -10.199 -7.290 -3.603 1.00 91.81 101 ALA A C 1
ATOM 795 O O . ALA A 1 101 ? -9.658 -8.150 -4.292 1.00 91.81 101 ALA A O 1
ATOM 796 N N . ASN A 1 102 ? -10.475 -7.475 -2.310 1.00 94.06 102 ASN A N 1
ATOM 797 C CA . ASN A 1 102 ? -10.046 -8.649 -1.546 1.00 94.06 102 ASN A CA 1
ATOM 798 C C . ASN A 1 102 ? -10.884 -9.905 -1.833 1.00 94.06 102 ASN A C 1
ATOM 800 O O . ASN A 1 102 ? -10.452 -11.008 -1.504 1.00 94.06 102 ASN A O 1
ATOM 804 N N . GLN A 1 103 ? -12.076 -9.750 -2.418 1.00 91.62 103 GLN A N 1
ATOM 805 C CA . GLN A 1 103 ? -12.931 -10.861 -2.850 1.00 91.62 103 GLN A CA 1
ATOM 806 C C . GLN A 1 103 ? -12.548 -11.421 -4.224 1.00 91.62 103 GLN A C 1
ATOM 808 O O . GLN A 1 103 ? -12.866 -12.573 -4.518 1.00 91.62 103 GLN A O 1
ATOM 813 N N . LYS A 1 104 ? -11.860 -10.642 -5.070 1.00 78.56 104 LYS A N 1
ATOM 814 C CA . LYS A 1 104 ? -11.345 -11.158 -6.340 1.00 78.56 104 LYS A CA 1
ATOM 815 C C . LYS A 1 104 ? -10.226 -12.158 -6.046 1.00 78.56 104 LYS A C 1
ATOM 817 O O . LYS A 1 104 ? -9.161 -11.772 -5.569 1.00 78.56 104 LYS A O 1
ATOM 822 N N . LYS A 1 105 ? -10.467 -13.440 -6.341 1.00 60.28 105 LYS A N 1
ATOM 823 C CA . LYS A 1 105 ? -9.389 -14.434 -6.423 1.00 60.28 105 LYS A CA 1
ATOM 824 C C . LYS A 1 105 ? -8.422 -13.970 -7.518 1.00 60.28 105 LYS A C 1
ATOM 826 O O . LYS A 1 105 ? -8.864 -13.684 -8.630 1.00 60.28 105 LYS A O 1
ATOM 831 N N . ARG A 1 106 ? -7.155 -13.793 -7.147 1.00 56.94 106 ARG A N 1
ATOM 832 C CA . ARG A 1 106 ? -6.052 -13.548 -8.080 1.00 56.94 106 ARG A CA 1
ATOM 833 C C . ARG A 1 106 ? -5.568 -14.857 -8.667 1.00 56.94 106 ARG A C 1
ATOM 835 O O . ARG A 1 106 ? -5.588 -15.851 -7.908 1.00 56.94 106 ARG A O 1
#

Organism: Encarsia formosa (NCBI:txid32400)

Radius of gyration: 19.57 Å; chains: 1; bounding box: 47×48×47 Å

Sequence (106 aa):
MKFFVLTLSVLFFEMIFAASPDTKFIDECLKEINIPSDVRNPVVNVNDPKQKCFKACIMKKIGTLKNGKIDPTTTFEIMKNKVNGNLSSLKEKINECAKKANQKKR

InterPro domains:
  IPR006170 Pheromone/general odorant binding protein [PF01395] (24-103)
  IPR036728 Pheromone/general odorant binding protein superfamily [G3DSA:1.10.238.20] (20-106)
  IPR036728 Pheromone/general odorant binding protein superfamily [SSF47565] (21-101)